Protein AF-A0A5K1G6D7-F1 (afdb_monomer)

Secondary structure (DSSP, 8-state):
-HHHHHHHHHHHHHHHHHHHHHHHHHH-GGGHHHHHHHH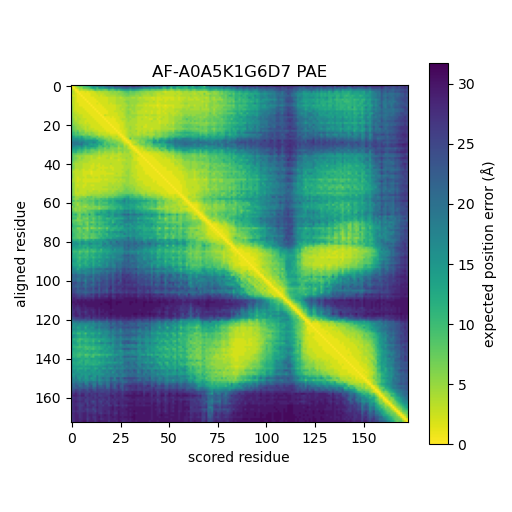HHHHHHHHHHHHHHHHHHHH-HHHHHS-TTS-HHHHHHHHHHS--THHHHHHHHHHHHHHHHHHHHHHHH--------TT---HHHHHHHHHHHHHHHHHHHHHHHHHHHHHHHHHTS-GGGTTTGGG-SS---

Mean predicted aligned error: 14.76 Å

Solvent-accessible surface area (backbone atoms only — not comparable to full-atom values): 10304 Å² total; per-residue (Å²): 111,72,64,60,48,52,49,50,58,50,49,55,52,54,48,54,53,53,50,51,53,49,55,53,31,70,74,30,82,86,37,50,82,52,42,62,62,51,50,53,50,52,52,51,53,51,52,52,49,54,51,54,49,51,57,51,37,74,78,41,56,69,56,68,78,58,55,92,75,59,51,75,65,56,55,49,48,49,60,72,77,42,81,63,76,59,54,55,55,54,54,51,52,52,50,50,52,50,53,49,55,54,44,59,52,45,60,73,71,47,96,70,85,88,76,85,75,92,71,66,76,49,74,68,53,50,53,52,50,53,53,47,44,55,50,46,48,53,50,54,50,52,52,52,52,54,49,50,54,51,50,55,62,47,72,76,42,75,80,79,58,72,76,58,66,79,71,73,85,80,86,84,133

Organism: NCBI:txid210225

Foldseek 3Di:
DVVVLVVVVVLVVVLVVLVVVLVVLVVDPVSVVVNVVSVVVNVVSVVVVVVSLVVVCVVPVVCSLVDPNDDPVVNVCCLVVHDQPLVVLVVVVVVLVVLVVVVVVVVVVDPDDDDDPPRDDDPVNVVVSVVVSVVSVVVSVVSVVVVVVVVVVCVVDDPPCPVVVVPPPDDDD

pLDDT: mean 75.35, std 14.48, range [36.38, 93.19]

Radius of gyration: 25.0 Å; Cα contacts (8 Å, |Δi|>4): 42; chains: 1; bounding box: 73×48×64 Å

Structure (mmCIF, N/CA/C/O backbone):
data_AF-A0A5K1G6D7-F1
#
_entry.id   AF-A0A5K1G6D7-F1
#
loop_
_atom_site.group_PDB
_atom_site.id
_atom_site.type_symbol
_atom_site.label_atom_id
_atom_site.label_alt_id
_atom_site.label_comp_id
_atom_site.label_asym_id
_atom_site.label_entity_id
_atom_site.label_seq_id
_atom_site.pdbx_PDB_ins_code
_atom_site.Cartn_x
_atom_site.Cartn_y
_atom_site.Cartn_z
_atom_site.occupancy
_atom_site.B_iso_or_equiv
_atom_site.auth_seq_id
_atom_site.auth_comp_id
_atom_site.auth_asym_id
_atom_site.auth_atom_id
_atom_site.pdbx_PDB_model_num
ATOM 1 N N . MET A 1 1 ? -11.851 -10.283 -7.456 1.00 54.84 1 MET A N 1
ATOM 2 C CA . MET A 1 1 ? -11.576 -9.081 -6.629 1.00 54.84 1 MET A CA 1
ATOM 3 C C . MET A 1 1 ? -12.770 -8.540 -5.839 1.00 54.84 1 MET A C 1
ATOM 5 O O . MET A 1 1 ? -12.524 -7.907 -4.820 1.00 54.84 1 MET A O 1
ATOM 9 N N . SER A 1 2 ? -14.035 -8.811 -6.206 1.00 61.34 2 SER A N 1
ATOM 10 C CA . SER A 1 2 ? -15.182 -8.518 -5.317 1.00 61.34 2 SER A CA 1
ATOM 11 C C . SER A 1 2 ? -15.050 -9.206 -3.950 1.00 61.34 2 SER A C 1
ATOM 13 O O . SER A 1 2 ? -15.414 -8.616 -2.942 1.00 61.34 2 SER A O 1
ATOM 15 N N . GLY A 1 3 ? -14.446 -10.403 -3.921 1.00 77.69 3 GLY A N 1
ATOM 16 C CA . GLY A 1 3 ? -14.196 -11.175 -2.700 1.00 77.69 3 GLY A CA 1
ATOM 17 C C . GLY A 1 3 ? -13.321 -10.458 -1.667 1.00 77.69 3 GLY A C 1
ATOM 18 O O . GLY A 1 3 ? -13.752 -10.308 -0.531 1.00 77.69 3 GLY A O 1
ATOM 19 N N . PHE A 1 4 ? -12.136 -9.955 -2.046 1.00 82.75 4 PHE A N 1
ATOM 20 C CA . PHE A 1 4 ? -11.255 -9.267 -1.086 1.00 82.75 4 PHE A CA 1
ATOM 21 C C . PHE A 1 4 ? -11.815 -7.907 -0.652 1.00 82.75 4 PHE A C 1
ATOM 23 O O . PHE A 1 4 ? -11.728 -7.560 0.518 1.00 82.75 4 PHE A O 1
ATOM 30 N N . LYS A 1 5 ? -12.453 -7.163 -1.565 1.00 82.31 5 LYS A N 1
ATOM 31 C CA . LYS A 1 5 ? -13.151 -5.915 -1.220 1.00 82.31 5 LYS A CA 1
ATOM 32 C C . LYS A 1 5 ? -14.272 -6.155 -0.200 1.00 82.31 5 LYS A C 1
ATOM 34 O O . LYS A 1 5 ? -14.365 -5.426 0.781 1.00 82.31 5 LYS A O 1
ATOM 39 N N . ALA A 1 6 ? -15.095 -7.184 -0.407 1.00 85.06 6 ALA A N 1
ATOM 40 C CA . ALA A 1 6 ? -16.148 -7.557 0.536 1.00 85.06 6 ALA A CA 1
ATOM 41 C C . ALA A 1 6 ? -15.569 -8.006 1.888 1.00 85.06 6 ALA A C 1
ATOM 43 O O . ALA A 1 6 ? -16.034 -7.547 2.928 1.00 85.06 6 ALA A O 1
ATOM 44 N N . PHE A 1 7 ? -14.512 -8.824 1.866 1.00 87.94 7 PHE A N 1
ATOM 45 C CA . PHE A 1 7 ? -13.782 -9.230 3.067 1.00 87.94 7 PHE A CA 1
ATOM 46 C C . PHE A 1 7 ? -13.232 -8.025 3.839 1.00 87.94 7 PHE A C 1
ATOM 48 O O . PHE A 1 7 ? -13.447 -7.929 5.040 1.00 87.94 7 PHE A O 1
ATOM 55 N N . PHE A 1 8 ? -12.569 -7.084 3.162 1.00 86.00 8 PHE A N 1
ATOM 56 C CA . PHE A 1 8 ? -12.003 -5.891 3.792 1.00 86.00 8 PHE A CA 1
ATOM 57 C C . PHE A 1 8 ? -13.083 -5.018 4.441 1.00 86.00 8 PHE A C 1
ATOM 59 O O . PHE A 1 8 ? -12.921 -4.583 5.578 1.00 86.00 8 PHE A O 1
ATOM 66 N N . ASN A 1 9 ? -14.206 -4.813 3.749 1.00 86.56 9 ASN A N 1
ATOM 67 C CA . ASN A 1 9 ? -15.328 -4.037 4.274 1.00 86.56 9 ASN A CA 1
ATOM 68 C C . ASN A 1 9 ? -15.963 -4.685 5.511 1.00 86.56 9 ASN A C 1
ATOM 70 O O . ASN A 1 9 ? -16.350 -3.985 6.441 1.00 86.56 9 ASN A O 1
ATOM 74 N N . GLN A 1 10 ? -16.063 -6.012 5.548 1.00 89.75 10 GLN A N 1
ATOM 75 C CA . GLN A 1 10 ? -16.519 -6.712 6.746 1.00 89.75 10 GLN A CA 1
ATOM 76 C C . GLN A 1 10 ? -15.473 -6.616 7.867 1.00 89.75 10 GLN A C 1
ATOM 78 O O . GLN A 1 10 ? -15.797 -6.285 9.006 1.00 89.75 10 GLN A O 1
ATOM 83 N N . TRP A 1 11 ? -14.203 -6.839 7.533 1.00 92.00 11 TRP A N 1
ATOM 84 C CA . TRP A 1 11 ? -13.100 -6.822 8.485 1.00 92.00 11 TRP A CA 1
ATOM 85 C C . TRP A 1 11 ? -12.955 -5.466 9.191 1.00 92.00 11 TRP A C 1
ATOM 87 O O . TRP A 1 11 ? -12.745 -5.434 10.405 1.00 92.00 11 TRP A O 1
ATOM 97 N N . ILE A 1 12 ? -13.112 -4.350 8.464 1.00 87.75 12 ILE A N 1
ATOM 98 C CA . ILE A 1 12 ? -13.005 -2.999 9.035 1.00 87.75 12 ILE A CA 1
ATOM 99 C C . ILE A 1 12 ? -14.174 -2.677 9.980 1.00 87.75 12 ILE A C 1
ATOM 101 O O . ILE A 1 12 ? -13.972 -2.022 11.003 1.00 87.75 12 ILE A O 1
ATOM 105 N N . GLN A 1 13 ? -15.379 -3.181 9.691 1.00 90.06 13 GLN A N 1
ATOM 106 C CA . GLN A 1 13 ? -16.534 -3.048 10.585 1.00 90.06 13 GLN A CA 1
ATOM 107 C C . GLN A 1 13 ? -16.319 -3.830 11.884 1.00 90.06 13 GLN A C 1
ATOM 109 O O . GLN A 1 13 ? -16.484 -3.278 12.972 1.00 90.06 13 GLN A O 1
ATOM 114 N N . GLU A 1 14 ? -15.887 -5.089 11.776 1.00 90.25 14 GLU A N 1
ATOM 115 C CA . GLU A 1 14 ? -15.567 -5.933 12.932 1.00 90.25 14 GLU A CA 1
ATOM 116 C C . GLU A 1 14 ? -14.447 -5.319 13.781 1.00 90.25 14 GLU A C 1
ATOM 118 O O . GLU A 1 14 ? -14.528 -5.312 15.009 1.00 90.25 14 GLU A O 1
ATOM 123 N N . GLN A 1 15 ? -13.445 -4.715 13.140 1.00 90.81 15 GLN A N 1
ATOM 124 C CA . GLN A 1 15 ? -12.366 -4.016 13.829 1.00 90.81 15 GLN A CA 1
ATOM 125 C C . GLN A 1 15 ? -12.865 -2.794 14.616 1.00 90.81 15 GLN A C 1
ATOM 127 O O . GLN A 1 15 ? -12.416 -2.553 15.739 1.00 90.81 15 GLN A O 1
ATOM 132 N N . GLY A 1 16 ? -13.813 -2.032 14.061 1.00 88.31 16 GLY A N 1
ATOM 133 C CA . GLY A 1 16 ? -14.443 -0.907 14.754 1.00 88.31 16 GLY A CA 1
ATOM 134 C C . GLY A 1 16 ? -15.179 -1.338 16.025 1.00 88.31 16 GLY A C 1
ATOM 135 O O . GLY A 1 16 ? -15.022 -0.705 17.071 1.00 88.31 16 GLY A O 1
ATOM 136 N N . LEU A 1 17 ? -15.913 -2.453 15.958 1.00 90.19 17 LEU A N 1
ATOM 137 C CA . LEU A 1 17 ? -16.601 -3.037 17.114 1.00 90.19 17 LEU A CA 1
ATOM 138 C C . LEU A 1 17 ? -15.605 -3.517 18.177 1.00 90.19 17 LEU A C 1
ATOM 140 O O . LEU A 1 17 ? -15.727 -3.158 19.348 1.00 90.19 17 LEU A O 1
ATOM 144 N N . GLN A 1 18 ? -14.565 -4.253 17.775 1.00 88.31 18 GLN A N 1
ATOM 145 C CA . GLN A 1 18 ? -13.536 -4.727 18.703 1.00 88.31 18 GLN A CA 1
ATOM 146 C C . GLN A 1 18 ? -12.800 -3.572 19.398 1.00 88.31 18 GLN A C 1
ATOM 148 O O . GLN A 1 18 ? -12.483 -3.680 20.582 1.00 88.31 18 GLN A O 1
ATOM 153 N N . LEU A 1 19 ? -12.562 -2.456 18.700 1.00 88.44 19 LEU A N 1
ATOM 154 C CA . LEU A 1 19 ? -11.948 -1.262 19.283 1.00 88.44 19 LEU A CA 1
ATOM 155 C C . LEU A 1 19 ? -12.857 -0.587 20.320 1.00 88.44 19 LEU A C 1
ATOM 157 O O . LEU A 1 19 ? -12.363 -0.113 21.343 1.00 88.44 19 LEU A O 1
ATOM 161 N N . GLN A 1 20 ? -14.168 -0.528 20.068 1.00 88.94 20 GLN A N 1
ATOM 162 C CA . GLN A 1 20 ? -15.130 -0.007 21.044 1.00 88.94 20 GLN A CA 1
ATOM 163 C C . GLN A 1 20 ? -15.168 -0.879 22.303 1.00 88.94 20 GLN A C 1
ATOM 165 O O . GLN A 1 20 ? -15.104 -0.344 23.409 1.00 88.94 20 GLN A O 1
ATOM 170 N N . GLU A 1 21 ? -15.191 -2.204 22.141 1.00 86.88 21 GLU A N 1
ATOM 171 C CA . GLU A 1 21 ? -15.146 -3.153 23.260 1.00 86.88 21 GLU A CA 1
A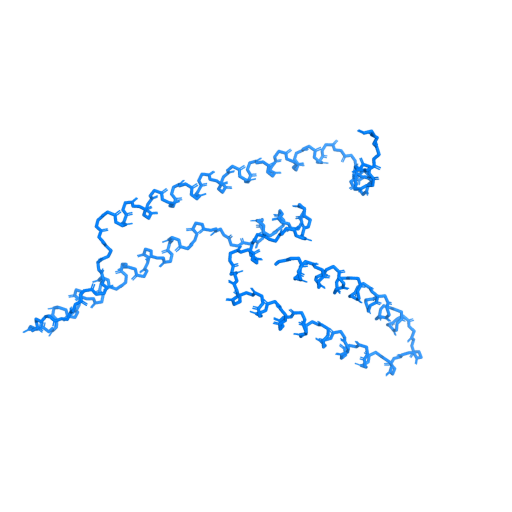TOM 172 C C . GLU A 1 21 ? -13.841 -3.035 24.063 1.00 86.88 21 GLU A C 1
ATOM 174 O O . GLU A 1 21 ? -13.874 -3.041 25.293 1.00 86.88 21 GLU A O 1
ATOM 179 N N . LEU A 1 22 ? -12.698 -2.853 23.391 1.00 86.94 22 LEU A N 1
ATOM 180 C CA . LEU A 1 22 ? -11.406 -2.670 24.058 1.00 86.94 22 LEU A CA 1
ATOM 181 C C . LEU A 1 22 ? -11.375 -1.387 24.904 1.00 86.94 22 LEU A C 1
ATOM 183 O O . LEU A 1 22 ? -10.949 -1.420 26.054 1.00 86.94 22 LEU A O 1
ATOM 187 N N . LYS A 1 23 ? -11.867 -0.268 24.354 1.00 87.31 23 LYS A N 1
ATOM 188 C CA . LYS A 1 23 ? -11.940 1.024 25.062 1.00 87.31 23 LYS A CA 1
ATOM 189 C C . LYS A 1 23 ? -12.882 0.975 26.265 1.00 87.31 23 LYS A C 1
ATOM 191 O O . LYS A 1 23 ? -12.595 1.583 27.296 1.00 87.31 23 LYS A O 1
ATOM 196 N N . ALA A 1 24 ? -14.002 0.263 26.135 1.00 86.50 24 ALA A N 1
ATOM 197 C CA . ALA A 1 24 ? -14.943 0.065 27.231 1.00 86.50 24 ALA A CA 1
ATOM 198 C C . ALA A 1 24 ? -14.310 -0.757 28.367 1.00 86.50 24 ALA A C 1
ATOM 200 O O . ALA A 1 24 ? -14.388 -0.349 29.521 1.00 86.50 24 ALA A O 1
ATOM 201 N N . ALA A 1 25 ? -13.620 -1.853 28.035 1.00 84.38 25 ALA A N 1
ATOM 202 C CA . ALA A 1 25 ? -12.940 -2.704 29.014 1.00 84.38 25 ALA A CA 1
ATOM 203 C C . ALA A 1 25 ? -11.720 -2.034 29.672 1.00 84.38 25 ALA A C 1
ATOM 205 O O . ALA A 1 25 ? -11.393 -2.346 30.811 1.00 84.38 25 ALA A O 1
ATOM 206 N N . GLU A 1 26 ? -11.042 -1.113 28.981 1.00 84.56 26 GLU A N 1
ATOM 207 C CA . GLU A 1 26 ? -9.965 -0.299 29.565 1.00 84.56 26 GLU A CA 1
ATOM 208 C C . GLU A 1 26 ? -10.499 0.719 30.586 1.00 84.56 26 GLU A C 1
ATOM 210 O O . GLU A 1 26 ? -9.843 1.004 31.586 1.00 84.56 26 GLU A O 1
ATOM 215 N N . SER A 1 27 ? -11.699 1.252 30.344 1.00 83.88 27 SER A N 1
ATOM 216 C CA . SER A 1 27 ? -12.321 2.271 31.198 1.00 83.88 27 S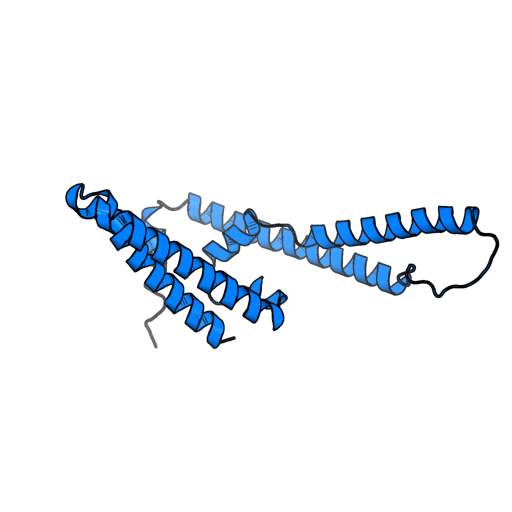ER A CA 1
ATOM 217 C C . SER A 1 27 ? -12.984 1.693 32.456 1.00 83.88 27 SER A C 1
ATOM 219 O O . SER A 1 27 ? -13.324 2.457 33.359 1.00 83.88 27 SER A O 1
ATOM 221 N N . ASP A 1 28 ? -13.173 0.371 32.522 1.00 84.44 28 ASP A N 1
ATOM 222 C CA . ASP A 1 28 ? -13.816 -0.331 33.635 1.00 84.44 28 ASP A CA 1
ATOM 223 C C . ASP A 1 28 ? -12.807 -1.212 34.409 1.00 84.44 28 ASP A C 1
ATOM 225 O O . ASP A 1 28 ? -12.392 -2.268 33.918 1.00 84.44 28 ASP A O 1
ATOM 229 N N . PRO A 1 29 ? -12.429 -0.828 35.645 1.00 72.81 29 PRO A N 1
ATOM 230 C CA . PRO A 1 29 ? -11.521 -1.599 36.495 1.00 72.81 29 PRO A CA 1
ATOM 231 C C . PRO A 1 29 ? -12.012 -3.020 36.812 1.00 72.81 29 PRO A C 1
ATOM 233 O O . PRO A 1 29 ? -11.192 -3.908 37.052 1.00 72.81 29 PRO A O 1
ATOM 236 N N . GLU A 1 30 ? -13.326 -3.270 36.812 1.00 74.81 30 GLU A N 1
ATOM 237 C CA . GLU A 1 30 ? -13.874 -4.609 37.062 1.00 74.81 30 GLU A CA 1
ATOM 238 C C . GLU A 1 30 ? -13.768 -5.512 35.824 1.00 74.81 30 GLU A C 1
ATOM 240 O O . GLU A 1 30 ? -13.636 -6.732 35.955 1.00 74.81 30 GLU A O 1
ATOM 245 N N . ALA A 1 31 ? -13.716 -4.934 34.620 1.00 71.88 31 ALA A N 1
ATOM 246 C CA . ALA A 1 31 ? -13.590 -5.645 33.347 1.00 71.88 31 ALA A CA 1
ATOM 247 C C . ALA A 1 31 ? -12.141 -6.025 32.985 1.00 71.88 31 ALA A C 1
ATOM 249 O O . ALA A 1 31 ? -11.894 -6.621 31.935 1.00 71.88 31 ALA A O 1
ATOM 250 N N . GLN A 1 32 ? -11.167 -5.759 33.858 1.00 71.31 32 GLN A N 1
ATOM 251 C CA . GLN A 1 32 ? -9.744 -5.973 33.572 1.00 71.31 32 GLN A CA 1
ATOM 252 C C . GLN A 1 32 ? -9.390 -7.444 33.271 1.00 71.31 32 GLN A C 1
ATOM 254 O O . GLN A 1 32 ? -8.484 -7.731 32.487 1.00 71.31 32 GLN A O 1
ATOM 259 N N . HIS A 1 33 ? -10.166 -8.388 33.813 1.00 77.81 33 HIS A N 1
ATOM 260 C CA . HIS A 1 33 ? -10.077 -9.819 33.502 1.00 77.81 33 HIS A CA 1
ATOM 261 C C . HIS A 1 33 ? -10.491 -10.166 32.054 1.00 77.81 33 HIS A C 1
ATOM 263 O O . HIS A 1 33 ? -10.083 -11.200 31.527 1.00 77.81 33 HIS A O 1
ATOM 269 N N . GLN A 1 34 ? -11.266 -9.301 31.394 1.00 79.38 34 GLN A N 1
ATOM 270 C CA . GLN A 1 34 ? -11.718 -9.444 30.004 1.00 79.38 34 GLN A CA 1
ATOM 271 C C . GLN A 1 34 ? -10.748 -8.797 29.006 1.00 79.38 34 GLN A C 1
ATOM 273 O O . GLN A 1 34 ? -10.798 -9.088 27.813 1.00 79.38 34 GLN A O 1
ATOM 278 N N . LEU A 1 35 ? -9.810 -7.972 29.480 1.00 83.19 35 LEU A N 1
ATOM 279 C CA . LEU A 1 35 ? -8.866 -7.263 28.619 1.00 83.19 35 LEU A CA 1
ATOM 280 C C . LEU A 1 35 ? -7.929 -8.229 27.871 1.00 83.19 35 LEU A C 1
ATOM 282 O O . LEU A 1 35 ? -7.742 -8.105 26.664 1.00 83.19 35 LEU A O 1
ATOM 286 N N . ALA A 1 36 ? -7.389 -9.238 28.560 1.00 86.31 36 ALA A N 1
ATOM 287 C CA . ALA A 1 36 ? -6.511 -10.242 27.952 1.00 86.31 36 ALA A CA 1
ATOM 288 C C . ALA A 1 36 ? -7.179 -11.041 26.805 1.00 86.31 36 ALA A C 1
ATOM 290 O O . ALA A 1 36 ? -6.597 -11.105 25.718 1.00 86.31 36 ALA A O 1
ATOM 291 N N . PRO A 1 37 ? -8.386 -11.622 26.970 1.00 88.00 37 PRO A N 1
ATOM 292 C CA . PRO A 1 37 ? -9.063 -12.307 25.868 1.00 88.00 37 PRO A CA 1
ATOM 293 C C . PRO A 1 37 ? -9.487 -11.359 24.736 1.00 88.00 37 PRO A C 1
ATOM 295 O O . PRO A 1 37 ? -9.428 -11.759 23.572 1.00 88.00 37 PRO A O 1
ATOM 298 N N . LEU A 1 38 ? -9.848 -10.104 25.032 1.00 87.31 38 LEU A N 1
ATOM 299 C CA . LEU A 1 38 ? -10.142 -9.102 24.000 1.00 87.31 38 LEU A CA 1
ATOM 300 C C . LEU A 1 38 ? -8.906 -8.775 23.152 1.00 87.31 38 LEU A C 1
ATOM 302 O O . LEU A 1 38 ? -8.999 -8.760 21.925 1.00 87.31 38 LEU A O 1
ATOM 306 N N . ILE A 1 39 ? -7.743 -8.587 23.784 1.00 87.94 39 ILE A N 1
ATOM 307 C CA . ILE A 1 39 ? -6.471 -8.363 23.084 1.00 87.94 39 ILE A CA 1
ATOM 308 C C . ILE A 1 39 ? -6.138 -9.555 22.183 1.00 87.94 39 ILE A C 1
ATOM 310 O O . ILE A 1 39 ? -5.816 -9.362 21.012 1.00 87.94 39 ILE A O 1
ATOM 314 N N . LEU A 1 40 ? -6.259 -10.788 22.688 1.00 90.44 40 LEU A N 1
ATOM 315 C CA . LEU A 1 40 ? -6.021 -11.994 21.885 1.00 90.44 40 LEU A CA 1
ATOM 316 C C . LEU A 1 40 ? -6.956 -12.073 20.675 1.00 90.44 40 LEU A C 1
ATOM 318 O O . LEU A 1 40 ? -6.516 -12.427 19.581 1.00 90.44 40 LEU A O 1
ATOM 322 N N . ARG A 1 41 ? -8.229 -11.702 20.845 1.00 90.50 41 ARG A N 1
ATOM 323 C CA . ARG A 1 41 ? -9.201 -11.666 19.748 1.00 90.50 41 ARG A CA 1
ATOM 324 C C . ARG A 1 41 ? -8.822 -10.629 18.688 1.00 90.50 41 ARG A C 1
ATOM 326 O O . ARG A 1 41 ? -8.883 -10.949 17.506 1.00 90.50 41 ARG A O 1
ATOM 333 N N . VAL A 1 42 ? -8.371 -9.438 19.093 1.00 89.50 42 VAL A N 1
ATOM 334 C CA . VAL A 1 42 ? -7.876 -8.400 18.167 1.00 89.50 42 VAL A CA 1
ATOM 335 C C . VAL A 1 42 ? -6.625 -8.873 17.429 1.00 89.50 42 VAL A C 1
ATOM 337 O O . VAL A 1 42 ? -6.537 -8.727 16.212 1.00 89.50 42 VAL A O 1
ATOM 340 N N . ILE A 1 43 ? -5.666 -9.483 18.133 1.00 90.75 43 ILE A N 1
ATOM 341 C CA . ILE A 1 43 ? -4.458 -10.045 17.511 1.00 90.75 43 ILE A CA 1
ATOM 342 C C . ILE A 1 43 ? -4.851 -11.076 16.451 1.00 90.75 43 ILE A C 1
ATOM 344 O O . ILE A 1 43 ? -4.408 -10.979 15.308 1.00 90.75 43 ILE A O 1
ATOM 348 N N . HIS A 1 44 ? -5.740 -12.009 16.792 1.00 92.62 44 HIS A N 1
ATOM 349 C CA . HIS A 1 44 ? -6.210 -13.024 15.856 1.00 92.62 44 HIS A CA 1
ATOM 350 C C . HIS A 1 44 ? -6.957 -12.420 14.654 1.00 92.62 44 HIS A C 1
ATOM 352 O O . HIS A 1 44 ? -6.807 -12.880 13.521 1.00 92.62 44 HIS A O 1
ATOM 358 N N . HIS A 1 45 ? -7.718 -11.346 14.876 1.00 91.69 45 HIS A N 1
ATOM 359 C CA . HIS A 1 45 ? -8.393 -10.600 13.813 1.00 91.69 45 HIS A CA 1
ATOM 360 C C . HIS A 1 45 ? -7.401 -10.009 12.803 1.00 91.69 45 HIS A C 1
ATOM 362 O O . HIS A 1 45 ? -7.600 -10.118 11.590 1.00 91.69 45 HIS A O 1
ATOM 368 N N . TYR A 1 46 ? -6.286 -9.453 13.284 1.00 91.12 46 TYR A N 1
ATOM 369 C CA . TYR A 1 46 ? -5.196 -8.977 12.428 1.00 91.12 46 TYR A CA 1
ATOM 370 C C . TYR A 1 46 ? -4.441 -10.114 11.734 1.00 91.12 46 TYR A C 1
ATOM 372 O O . TYR A 1 46 ? -4.114 -9.992 10.552 1.00 91.12 46 TYR A O 1
ATOM 380 N N . GLU A 1 47 ? -4.174 -11.227 12.419 1.00 92.19 47 GLU A N 1
ATOM 381 C CA . GLU A 1 47 ? -3.554 -12.404 11.798 1.00 92.19 47 GLU A CA 1
ATOM 382 C C . GLU A 1 47 ? -4.380 -12.910 10.611 1.00 92.19 47 GLU A C 1
ATOM 384 O O . GLU A 1 47 ? -3.830 -13.214 9.550 1.00 92.19 47 GLU A O 1
ATOM 389 N N . ASN A 1 48 ? -5.704 -12.963 10.768 1.00 91.75 48 ASN A N 1
ATOM 390 C CA . ASN A 1 48 ? -6.620 -13.380 9.711 1.00 91.75 48 ASN A CA 1
ATOM 391 C C . ASN A 1 48 ? -6.612 -12.402 8.531 1.00 91.75 48 ASN A C 1
ATOM 393 O O . ASN A 1 48 ? -6.586 -12.840 7.379 1.00 91.75 48 ASN A O 1
ATOM 397 N N . TYR A 1 49 ? -6.534 -11.095 8.796 1.00 89.81 49 TYR A N 1
ATOM 398 C CA . TYR A 1 49 ? -6.346 -10.095 7.746 1.00 89.81 49 TYR A CA 1
ATOM 399 C C . TYR A 1 49 ? -5.050 -10.299 6.966 1.00 89.81 49 TYR A C 1
ATOM 401 O O . TYR A 1 49 ? -5.076 -10.324 5.736 1.00 89.81 49 TYR A O 1
ATOM 409 N N . TYR A 1 50 ? -3.918 -10.487 7.649 1.00 88.69 50 TYR A N 1
ATOM 410 C CA . TYR A 1 50 ? -2.638 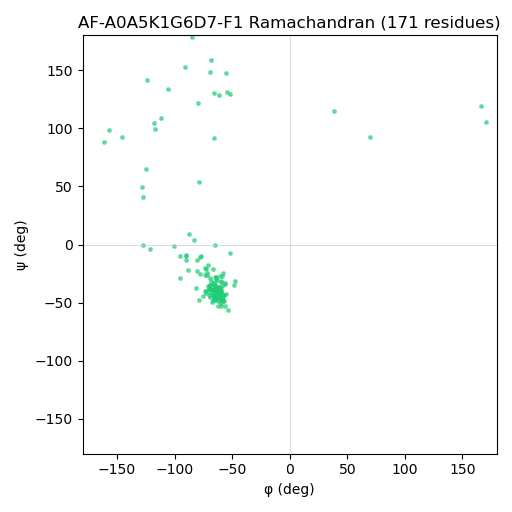-10.680 6.966 1.00 88.69 50 TYR A CA 1
ATOM 411 C C . TYR A 1 50 ? -2.588 -11.984 6.169 1.00 88.69 50 TYR A C 1
ATOM 413 O O . TYR A 1 50 ? -2.025 -11.989 5.075 1.00 88.69 50 TYR A O 1
ATOM 421 N N . LYS A 1 51 ? -3.221 -13.059 6.654 1.00 90.88 51 LYS A N 1
ATOM 422 C CA . LYS A 1 51 ? -3.377 -14.308 5.891 1.00 90.88 51 LYS A CA 1
ATOM 423 C C . LYS A 1 51 ? -4.196 -14.086 4.620 1.00 90.88 51 LYS A C 1
ATOM 425 O O . LYS A 1 51 ? -3.705 -14.361 3.528 1.00 90.88 51 LYS A O 1
ATOM 430 N N . ALA A 1 52 ? -5.388 -13.500 4.744 1.00 87.50 52 ALA A N 1
ATOM 431 C CA . ALA A 1 52 ? -6.246 -13.201 3.599 1.00 87.50 52 ALA A CA 1
ATOM 432 C C . ALA A 1 52 ? -5.561 -12.259 2.594 1.00 87.50 52 ALA A C 1
ATOM 434 O O . ALA A 1 52 ? -5.657 -12.447 1.381 1.00 87.50 52 ALA A O 1
ATOM 435 N N . LYS A 1 53 ? -4.818 -11.263 3.091 1.00 86.06 53 LYS A N 1
ATOM 436 C CA . LYS A 1 53 ? -4.028 -10.344 2.268 1.00 86.06 53 LYS A CA 1
ATOM 437 C C . LYS A 1 53 ? -2.899 -11.069 1.538 1.00 86.06 53 LYS A C 1
ATOM 439 O O . LYS A 1 53 ? -2.693 -10.810 0.355 1.00 86.06 53 LYS A O 1
ATOM 444 N N . ALA A 1 54 ? -2.174 -11.962 2.209 1.00 87.19 54 ALA A N 1
ATOM 445 C CA . ALA A 1 54 ? -1.104 -12.742 1.593 1.00 87.19 54 ALA A CA 1
ATOM 446 C C . ALA A 1 54 ? -1.641 -13.646 0.477 1.00 87.19 54 ALA A C 1
ATOM 448 O O . ALA A 1 54 ? -1.050 -13.692 -0.600 1.00 87.19 54 ALA A O 1
ATOM 449 N N . ASP A 1 55 ? -2.779 -14.303 0.694 1.00 87.12 55 ASP A N 1
ATOM 450 C CA . ASP A 1 55 ? -3.401 -15.155 -0.321 1.00 87.12 55 ASP A CA 1
ATOM 451 C C . ASP A 1 55 ? -3.897 -14.349 -1.526 1.00 87.12 55 ASP A C 1
ATOM 453 O O . ASP A 1 55 ? -3.591 -14.703 -2.661 1.00 87.12 55 ASP A O 1
ATOM 457 N N . ALA A 1 56 ? -4.536 -13.198 -1.303 1.00 83.81 56 ALA A N 1
ATOM 458 C CA . ALA A 1 56 ? -4.929 -12.300 -2.390 1.00 83.81 56 ALA A CA 1
ATOM 459 C C . ALA A 1 56 ? -3.722 -11.703 -3.145 1.00 83.81 56 ALA A C 1
ATOM 461 O O . ALA A 1 56 ? -3.786 -11.478 -4.352 1.00 83.81 56 ALA A O 1
ATOM 462 N N . THR A 1 57 ? -2.598 -11.477 -2.456 1.00 84.31 57 THR A N 1
ATOM 463 C CA . THR A 1 57 ? -1.356 -10.979 -3.074 1.00 84.31 57 THR A CA 1
ATOM 464 C C . THR A 1 57 ? -0.722 -12.020 -4.000 1.00 84.31 57 THR A C 1
ATOM 466 O O . THR A 1 57 ? -0.119 -11.644 -5.002 1.00 84.31 57 THR A O 1
ATOM 469 N N . LYS A 1 58 ? -0.878 -13.323 -3.714 1.00 82.75 58 LYS A N 1
ATOM 470 C CA . LYS A 1 58 ? -0.409 -14.398 -4.608 1.00 82.75 58 LYS A CA 1
ATOM 471 C C . LYS A 1 58 ? -1.137 -14.394 -5.954 1.00 82.75 58 LYS A C 1
ATOM 473 O O . LYS A 1 58 ? -0.558 -14.832 -6.942 1.00 82.75 58 LYS A O 1
ATOM 478 N N . GLU A 1 59 ? -2.383 -13.922 -5.995 1.00 80.12 59 GLU A N 1
ATOM 479 C CA . GLU A 1 59 ? -3.148 -13.811 -7.240 1.00 80.12 59 GLU A CA 1
ATOM 480 C C . GLU A 1 59 ? -2.737 -12.580 -8.055 1.00 80.12 59 GLU A C 1
ATOM 482 O O . GLU A 1 59 ? -2.529 -12.681 -9.263 1.00 80.12 59 GLU A O 1
ATOM 487 N N . ASP A 1 60 ? -2.636 -11.412 -7.411 1.00 76.50 60 ASP A N 1
ATOM 488 C CA . ASP A 1 60 ? -2.307 -10.157 -8.089 1.00 76.50 60 ASP A CA 1
ATOM 489 C C . ASP A 1 60 ? -1.702 -9.125 -7.129 1.00 76.50 60 ASP A C 1
ATOM 491 O O . ASP A 1 60 ? -2.397 -8.398 -6.409 1.00 76.50 60 ASP A O 1
ATOM 495 N N . VAL A 1 61 ? -0.373 -9.038 -7.155 1.00 78.00 61 VAL A N 1
ATOM 496 C CA . VAL A 1 61 ? 0.398 -8.105 -6.331 1.00 78.00 61 VAL A CA 1
ATOM 497 C C . VAL A 1 61 ? 0.058 -6.654 -6.676 1.00 78.00 61 VAL A C 1
ATOM 499 O O . VAL A 1 61 ? -0.148 -5.840 -5.780 1.00 78.00 61 VAL A O 1
ATOM 502 N N . LEU A 1 62 ? -0.040 -6.312 -7.965 1.00 72.25 62 LEU A N 1
ATOM 503 C CA . LEU A 1 62 ? -0.184 -4.922 -8.412 1.00 72.25 62 LEU A CA 1
ATOM 504 C C . LEU A 1 62 ? -1.526 -4.329 -7.990 1.00 72.25 62 LEU A C 1
ATOM 506 O O . LEU A 1 62 ? -1.593 -3.181 -7.550 1.00 72.25 62 LEU A O 1
ATOM 510 N N . ARG A 1 63 ? -2.595 -5.123 -8.057 1.00 71.38 63 ARG A N 1
ATOM 511 C CA . ARG A 1 63 ? -3.921 -4.678 -7.621 1.00 71.38 63 ARG A CA 1
ATOM 512 C C . ARG A 1 63 ? -4.058 -4.561 -6.099 1.00 71.38 63 ARG A C 1
ATOM 514 O O . ARG A 1 63 ? -4.903 -3.798 -5.642 1.00 71.38 63 ARG A O 1
ATOM 521 N N . MET A 1 64 ? -3.212 -5.230 -5.310 1.00 74.12 64 MET A N 1
ATOM 522 C CA . MET A 1 64 ? -3.133 -5.010 -3.855 1.00 74.12 64 MET A CA 1
ATOM 523 C C . MET A 1 64 ? -2.490 -3.654 -3.503 1.00 74.12 64 MET A C 1
ATOM 525 O O . MET A 1 64 ? -2.789 -3.085 -2.455 1.00 74.12 64 MET A O 1
ATOM 529 N N . TYR A 1 65 ? -1.641 -3.116 -4.388 1.00 68.56 65 TYR A N 1
ATOM 530 C CA . TYR A 1 65 ? -1.034 -1.783 -4.251 1.00 68.56 65 TYR A CA 1
ATOM 531 C C . TYR A 1 65 ? -1.863 -0.655 -4.888 1.00 68.56 65 TYR A C 1
ATOM 533 O O . TYR A 1 65 ? -1.573 0.515 -4.648 1.00 68.56 65 TYR A O 1
ATOM 541 N N . SER A 1 66 ? -2.915 -0.986 -5.645 1.00 68.69 66 SER A N 1
ATOM 542 C CA . SER A 1 66 ? -3.931 -0.038 -6.126 1.00 68.69 66 SER A CA 1
ATOM 543 C C . SER A 1 66 ? -5.343 -0.486 -5.706 1.00 68.69 66 SER A C 1
ATOM 545 O O . SER A 1 66 ? -6.166 -0.867 -6.546 1.00 68.69 66 SER A O 1
ATOM 547 N N . PRO A 1 67 ? -5.627 -0.512 -4.391 1.00 69.44 67 PRO A N 1
ATOM 548 C CA . PRO A 1 67 ? -6.906 -0.980 -3.883 1.00 69.44 67 PRO A CA 1
ATOM 549 C C . PRO A 1 67 ? -8.059 -0.059 -4.312 1.00 69.44 67 PRO A C 1
ATOM 551 O O . PRO A 1 67 ? -8.032 1.152 -4.126 1.00 69.44 67 PRO A O 1
ATOM 554 N N . SER A 1 68 ? -9.120 -0.659 -4.856 1.00 68.44 68 SER A N 1
ATOM 555 C CA . SER A 1 68 ? -10.374 0.030 -5.230 1.00 68.44 68 SER A CA 1
ATOM 556 C C . SER A 1 68 ? -11.388 0.118 -4.077 1.00 68.44 68 SER A C 1
ATOM 558 O O . SER A 1 68 ? -12.573 0.410 -4.279 1.00 68.44 68 SER A O 1
ATOM 560 N N . TRP A 1 69 ? -10.952 -0.245 -2.874 1.00 71.12 69 TRP A N 1
ATOM 561 C CA . TRP A 1 69 ? -11.763 -0.331 -1.658 1.00 71.12 69 TRP A CA 1
ATOM 562 C C . TRP A 1 69 ? -11.251 0.563 -0.529 1.00 71.12 69 TRP A C 1
ATOM 564 O O . TRP A 1 69 ? -11.891 0.628 0.511 1.00 71.12 69 TRP A O 1
ATOM 574 N N . THR A 1 70 ? -10.123 1.237 -0.732 1.00 69.75 70 THR A N 1
ATOM 575 C CA . THR A 1 70 ? -9.611 2.279 0.159 1.00 69.75 70 THR A CA 1
ATOM 576 C C . THR A 1 70 ? -10.141 3.636 -0.280 1.00 69.75 70 THR A C 1
ATOM 578 O O . THR A 1 70 ? -10.439 3.858 -1.460 1.00 69.75 70 THR A O 1
ATOM 581 N N . SER A 1 71 ? -10.262 4.558 0.669 1.00 71.56 71 SER A N 1
ATOM 582 C CA . SER A 1 71 ? -10.696 5.918 0.361 1.00 71.56 71 SER A CA 1
ATOM 583 C C . SER A 1 71 ? -9.634 6.672 -0.450 1.00 71.56 71 SER A C 1
ATOM 585 O O . SER A 1 71 ? -8.439 6.356 -0.429 1.00 71.56 71 SER A O 1
ATOM 587 N N . THR A 1 72 ? -10.053 7.726 -1.154 1.00 70.06 72 THR A N 1
ATOM 588 C CA . THR A 1 72 ? -9.125 8.637 -1.846 1.00 70.06 72 THR A CA 1
ATOM 589 C C . THR A 1 72 ? -8.101 9.230 -0.873 1.00 70.06 72 THR A C 1
ATOM 591 O O . THR A 1 72 ? -6.939 9.410 -1.237 1.00 70.06 72 THR A O 1
ATOM 594 N N . LEU A 1 73 ? -8.506 9.467 0.381 1.00 69.50 73 LEU A N 1
ATOM 595 C CA . LEU A 1 73 ? -7.627 9.954 1.438 1.00 69.50 73 LEU A CA 1
ATOM 596 C C . LEU A 1 73 ? -6.572 8.907 1.819 1.00 69.50 73 LEU A C 1
ATOM 598 O O . LEU A 1 73 ? -5.384 9.218 1.825 1.00 69.50 73 LEU A O 1
ATOM 602 N N . GLU A 1 74 ? -6.969 7.660 2.065 1.00 70.81 74 GLU A N 1
ATOM 603 C CA . GLU A 1 74 ? -6.044 6.562 2.382 1.00 70.81 74 GLU A CA 1
ATOM 604 C C . GLU A 1 74 ? -5.054 6.302 1.244 1.00 70.81 74 GLU A C 1
ATOM 606 O O . GLU A 1 74 ? -3.858 6.136 1.485 1.00 70.81 74 GLU A O 1
ATOM 611 N N . ASN A 1 75 ? -5.521 6.352 -0.005 1.00 70.38 75 ASN A N 1
ATOM 612 C CA . ASN A 1 75 ? -4.655 6.247 -1.178 1.00 70.38 75 ASN A CA 1
ATOM 613 C C . ASN A 1 75 ? -3.676 7.425 -1.276 1.00 70.38 75 ASN A C 1
ATOM 615 O O . ASN A 1 75 ? -2.518 7.235 -1.651 1.00 70.38 75 ASN A O 1
ATOM 619 N N . SER A 1 76 ? -4.098 8.633 -0.893 1.00 69.81 76 SER A N 1
ATOM 620 C CA . SER A 1 76 ? -3.204 9.792 -0.847 1.00 69.81 76 SER A CA 1
ATOM 621 C C . SER A 1 76 ? -2.171 9.701 0.280 1.00 69.81 76 SER A C 1
ATOM 623 O O . SER A 1 76 ? -1.002 10.005 0.055 1.00 69.81 76 SER A O 1
ATOM 625 N N . PHE A 1 77 ? -2.540 9.182 1.455 1.00 69.31 77 PHE A N 1
ATOM 626 C CA . PHE A 1 77 ? -1.588 8.895 2.529 1.00 69.31 77 PHE A CA 1
ATOM 627 C C . PHE A 1 77 ? -0.599 7.798 2.141 1.00 69.31 77 PHE A C 1
ATOM 629 O O . PHE A 1 77 ? 0.593 7.956 2.382 1.00 69.31 77 PHE A O 1
ATOM 636 N N . MET A 1 78 ? -1.060 6.730 1.487 1.00 68.81 78 MET A N 1
ATOM 637 C CA . MET A 1 78 ? -0.188 5.694 0.923 1.00 68.81 78 MET A CA 1
ATOM 638 C C . MET A 1 78 ? 0.801 6.276 -0.090 1.00 68.81 78 MET A C 1
ATOM 640 O O . MET A 1 78 ? 1.942 5.837 -0.146 1.00 68.81 78 MET A O 1
ATOM 644 N N . TRP A 1 79 ? 0.396 7.279 -0.868 1.00 76.38 79 TRP A N 1
ATOM 645 C CA . TRP A 1 79 ? 1.284 7.966 -1.804 1.00 76.38 79 TRP A CA 1
ATOM 646 C C . TRP A 1 79 ? 2.300 8.893 -1.118 1.00 76.38 79 TRP A C 1
ATOM 648 O O . TRP A 1 79 ? 3.458 8.949 -1.527 1.00 76.38 79 TRP A O 1
ATOM 658 N N . ILE A 1 80 ? 1.883 9.623 -0.078 1.00 72.12 80 ILE A N 1
ATOM 659 C CA . ILE A 1 80 ? 2.732 10.579 0.653 1.00 72.12 80 ILE A CA 1
ATOM 660 C C . ILE A 1 80 ? 3.728 9.859 1.572 1.00 72.12 80 ILE A C 1
ATOM 662 O O . ILE A 1 80 ? 4.896 10.237 1.624 1.00 72.12 80 ILE A O 1
ATOM 666 N N . ALA A 1 81 ? 3.264 8.846 2.306 1.00 72.75 81 ALA A N 1
ATOM 667 C CA . ALA A 1 81 ? 4.052 8.104 3.290 1.00 72.75 81 ALA A CA 1
ATOM 668 C C . ALA A 1 81 ? 4.673 6.812 2.731 1.00 72.75 81 ALA A C 1
ATOM 670 O O . ALA A 1 81 ? 5.481 6.174 3.406 1.00 72.75 81 ALA A O 1
ATOM 671 N N . GLY A 1 82 ? 4.283 6.396 1.525 1.00 73.12 82 GLY A N 1
ATOM 672 C CA . GLY A 1 82 ? 4.800 5.196 0.879 1.00 73.12 82 GLY A CA 1
ATOM 673 C C . GLY A 1 82 ? 6.100 5.419 0.113 1.00 73.12 82 GLY A C 1
ATOM 674 O O . GLY A 1 82 ? 6.648 6.516 0.015 1.00 73.12 82 GLY A O 1
ATOM 675 N N . TRP A 1 83 ? 6.602 4.327 -0.456 1.00 74.25 83 TRP A N 1
ATOM 676 C CA . TRP A 1 83 ? 7.744 4.351 -1.363 1.00 74.25 83 TRP A CA 1
ATOM 677 C C . TRP A 1 83 ? 7.405 5.018 -2.702 1.00 74.25 83 TRP A C 1
ATOM 679 O O . TRP A 1 83 ? 6.281 4.915 -3.194 1.00 74.25 83 TRP A O 1
ATOM 689 N N . ARG A 1 84 ? 8.395 5.668 -3.323 1.00 83.00 84 ARG A N 1
ATOM 690 C CA . ARG A 1 84 ? 8.267 6.176 -4.693 1.00 83.00 84 ARG A CA 1
ATOM 691 C C . ARG A 1 84 ? 8.476 5.014 -5.673 1.00 83.00 84 ARG A C 1
ATOM 693 O O . ARG A 1 84 ? 9.541 4.398 -5.627 1.00 83.00 84 ARG A O 1
ATOM 700 N N . PRO A 1 85 ? 7.514 4.687 -6.554 1.00 82.69 85 PRO A N 1
ATOM 701 C CA . PRO A 1 85 ? 7.703 3.673 -7.598 1.00 82.69 85 PRO A CA 1
ATOM 702 C C . PRO A 1 85 ? 9.013 3.809 -8.402 1.00 82.69 85 PRO A C 1
ATOM 704 O O . PRO A 1 85 ? 9.607 2.804 -8.797 1.00 82.69 85 PRO A O 1
ATOM 707 N N . SER A 1 86 ? 9.520 5.031 -8.587 1.00 86.94 86 SER A N 1
ATOM 708 C CA . SER A 1 86 ? 10.811 5.337 -9.216 1.00 86.94 86 SER A CA 1
ATOM 709 C C . SER A 1 86 ? 12.021 4.682 -8.520 1.00 86.94 86 SER A C 1
ATOM 711 O O . SER A 1 86 ? 13.033 4.406 -9.172 1.00 86.94 86 SER A O 1
ATOM 713 N N . THR A 1 87 ? 11.916 4.347 -7.229 1.00 85.12 87 THR A N 1
ATOM 714 C CA . THR A 1 87 ? 12.955 3.649 -6.452 1.00 85.12 87 THR A CA 1
ATOM 715 C C . THR A 1 87 ? 13.222 2.224 -6.956 1.00 85.12 87 THR A C 1
ATOM 717 O O . THR A 1 87 ? 14.357 1.755 -6.869 1.00 85.12 87 THR A O 1
ATOM 720 N N . ILE A 1 88 ? 12.236 1.545 -7.558 1.00 86.62 88 ILE A N 1
ATOM 721 C CA . ILE A 1 88 ? 12.437 0.210 -8.157 1.00 86.62 88 ILE A CA 1
ATOM 722 C C . ILE A 1 88 ? 13.483 0.276 -9.271 1.00 86.62 88 ILE A C 1
ATOM 724 O O . ILE A 1 88 ? 14.361 -0.578 -9.348 1.00 86.62 88 ILE A O 1
ATOM 728 N N . PHE A 1 89 ? 13.422 1.311 -10.113 1.00 87.00 89 PHE A N 1
ATOM 729 C CA . PHE A 1 89 ? 14.363 1.475 -11.219 1.00 87.00 89 PHE A CA 1
ATOM 730 C C . PHE A 1 89 ? 15.786 1.665 -10.704 1.00 87.00 89 PHE A C 1
ATOM 732 O O . PHE A 1 89 ? 16.703 1.056 -11.242 1.00 87.00 89 PHE A O 1
ATOM 739 N N . HIS A 1 90 ? 15.970 2.421 -9.616 1.00 85.25 90 HIS A N 1
ATOM 740 C CA . HIS A 1 90 ? 17.279 2.544 -8.969 1.00 85.25 90 HIS A CA 1
ATOM 741 C C . HIS A 1 90 ? 17.813 1.184 -8.515 1.00 85.25 90 HIS A C 1
ATOM 743 O O . HIS A 1 90 ? 18.955 0.855 -8.818 1.00 85.25 90 HIS A O 1
ATOM 749 N N . LEU A 1 91 ? 16.982 0.363 -7.865 1.00 84.25 91 LEU A N 1
ATOM 750 C CA . LEU A 1 91 ? 17.383 -0.980 -7.442 1.00 84.25 91 LEU A CA 1
ATOM 751 C C . LEU A 1 91 ? 17.779 -1.864 -8.635 1.00 84.25 91 LEU A C 1
ATOM 753 O O . LEU A 1 91 ? 18.779 -2.578 -8.561 1.00 84.25 91 LEU A O 1
ATOM 757 N N . VAL A 1 92 ? 17.024 -1.795 -9.735 1.00 84.19 92 VAL A N 1
ATOM 758 C CA . VAL A 1 92 ? 17.317 -2.530 -10.973 1.00 84.19 92 VAL A CA 1
ATOM 759 C C . VAL A 1 92 ? 18.658 -2.087 -11.563 1.00 84.19 92 VAL A C 1
ATOM 761 O O . VAL A 1 92 ? 19.502 -2.940 -11.829 1.00 84.19 92 VAL A O 1
ATOM 764 N N . TYR A 1 93 ? 18.911 -0.781 -11.693 1.00 83.62 93 TYR A N 1
ATOM 765 C CA . TYR A 1 93 ? 20.194 -0.275 -12.193 1.00 83.62 93 TYR A CA 1
ATOM 766 C C . TYR A 1 93 ? 21.366 -0.647 -11.284 1.00 83.62 93 TYR A C 1
ATOM 768 O O . TYR A 1 93 ? 22.403 -1.068 -11.787 1.00 83.62 93 TYR A O 1
ATOM 776 N N . THR A 1 94 ? 21.211 -0.556 -9.960 1.00 82.38 94 THR A N 1
ATOM 777 C CA . THR A 1 94 ? 22.263 -0.949 -9.011 1.00 82.38 94 THR A CA 1
ATOM 778 C C . THR A 1 94 ? 22.562 -2.442 -9.085 1.00 82.38 94 THR A C 1
ATOM 780 O O . THR A 1 94 ? 23.726 -2.828 -9.044 1.00 82.38 94 THR A O 1
ATOM 783 N N . LYS A 1 95 ? 21.540 -3.294 -9.228 1.00 79.88 95 LYS A N 1
ATOM 784 C CA . LYS A 1 95 ? 21.738 -4.737 -9.409 1.00 79.88 95 LYS A CA 1
ATOM 785 C C . LYS A 1 95 ? 22.444 -5.050 -10.722 1.00 79.88 95 LYS A C 1
ATOM 787 O O . LYS A 1 95 ? 23.386 -5.828 -10.710 1.00 79.88 95 LYS A O 1
ATOM 792 N N . ILE A 1 96 ? 22.034 -4.420 -11.820 1.00 75.69 96 ILE A N 1
ATOM 793 C CA . ILE A 1 96 ? 22.676 -4.596 -13.128 1.00 75.69 96 ILE A CA 1
ATOM 794 C C . ILE A 1 96 ? 24.140 -4.138 -13.081 1.00 75.69 96 ILE A C 1
ATOM 796 O O . ILE A 1 96 ? 25.011 -4.869 -13.535 1.00 75.69 96 ILE A O 1
ATOM 800 N N . ALA A 1 97 ? 24.421 -2.972 -12.495 1.00 73.00 97 ALA A N 1
ATOM 801 C CA . ALA A 1 97 ? 25.780 -2.452 -12.362 1.00 73.00 97 ALA A CA 1
ATOM 802 C C . ALA A 1 97 ? 26.657 -3.320 -11.442 1.00 73.00 97 ALA A C 1
ATOM 804 O O . ALA A 1 97 ? 27.820 -3.554 -11.748 1.00 73.00 97 ALA A O 1
ATOM 805 N N . GLY A 1 98 ? 26.100 -3.826 -10.336 1.00 70.94 98 GLY A N 1
ATOM 806 C CA . GLY A 1 98 ? 26.808 -4.731 -9.426 1.00 70.94 98 GLY A CA 1
ATOM 807 C C . GLY A 1 98 ? 27.145 -6.070 -10.080 1.00 70.94 98 GLY A C 1
ATOM 808 O O . GLY A 1 98 ? 28.280 -6.518 -9.996 1.00 70.94 98 GLY A O 1
ATOM 809 N N . ILE A 1 99 ? 26.190 -6.655 -10.806 1.00 65.50 99 ILE A N 1
ATOM 810 C CA . ILE A 1 99 ? 26.395 -7.896 -11.562 1.00 65.50 99 ILE A CA 1
ATOM 811 C C . ILE A 1 99 ? 27.447 -7.698 -12.666 1.00 65.50 99 ILE A C 1
ATOM 813 O O . ILE A 1 99 ? 28.281 -8.570 -12.870 1.00 65.50 99 ILE A O 1
ATOM 817 N N . GLN A 1 100 ? 27.449 -6.552 -13.357 1.00 64.69 100 GLN A N 1
ATOM 818 C CA . GLN A 1 100 ? 28.478 -6.233 -14.358 1.00 64.69 100 GLN A CA 1
ATOM 819 C C . GLN A 1 100 ? 29.877 -6.131 -13.735 1.00 64.69 100 GLN A C 1
ATOM 821 O O . GLN A 1 100 ? 30.825 -6.676 -14.287 1.00 64.69 100 GLN A O 1
ATOM 826 N N . ALA A 1 101 ? 30.003 -5.490 -12.570 1.00 63.88 101 ALA A N 1
ATOM 827 C CA . ALA A 1 101 ? 31.282 -5.350 -11.875 1.00 63.88 101 ALA A CA 1
ATOM 828 C C . ALA A 1 101 ? 31.823 -6.685 -11.328 1.00 63.88 101 ALA A C 1
ATOM 830 O O . ALA A 1 101 ? 33.026 -6.926 -11.376 1.00 63.88 101 ALA A O 1
ATOM 831 N N . GLU A 1 102 ? 30.946 -7.557 -10.820 1.00 62.53 102 GLU A N 1
ATOM 832 C CA . GLU A 1 102 ? 31.321 -8.904 -10.368 1.00 62.53 102 GLU A CA 1
ATOM 833 C C . GLU A 1 102 ? 31.781 -9.780 -11.538 1.00 62.53 102 GLU A C 1
ATOM 835 O O . GLU A 1 102 ? 32.735 -10.534 -11.393 1.00 62.53 102 GLU A O 1
ATOM 840 N N . GLN A 1 103 ? 31.170 -9.629 -12.714 1.00 61.25 103 GLN A N 1
ATOM 841 C CA . GLN A 1 103 ? 31.576 -10.361 -13.911 1.00 61.25 103 GLN A CA 1
ATOM 842 C C . GLN A 1 103 ? 32.879 -9.880 -14.528 1.00 61.25 103 GLN A C 1
ATOM 844 O O . GLN A 1 103 ? 33.668 -10.708 -14.950 1.00 61.25 103 GLN A O 1
ATOM 849 N N . GLU A 1 104 ? 33.132 -8.571 -14.582 1.00 61.34 104 GLU A N 1
ATOM 850 C CA . GLU A 1 104 ? 34.437 -8.070 -15.034 1.00 61.34 104 GLU A CA 1
ATOM 851 C C . GLU A 1 104 ? 35.571 -8.582 -14.136 1.00 61.34 104 GLU A C 1
ATOM 853 O O . GLU A 1 104 ? 36.683 -8.812 -14.607 1.00 61.34 104 GLU A O 1
ATOM 858 N N . LEU A 1 105 ? 35.281 -8.782 -12.846 1.00 63.22 105 LEU A N 1
ATOM 859 C CA . LEU A 1 105 ? 36.204 -9.391 -11.899 1.00 63.22 105 LEU A CA 1
ATOM 860 C C . LEU A 1 105 ? 36.355 -10.903 -12.130 1.00 63.22 105 LEU A C 1
ATOM 862 O O . LEU A 1 105 ? 37.477 -11.392 -12.076 1.00 63.22 105 LEU A O 1
ATOM 866 N N . ASP A 1 106 ? 35.271 -11.626 -12.409 1.00 62.88 106 ASP A N 1
ATOM 867 C CA . ASP A 1 106 ? 35.286 -13.075 -12.672 1.00 62.88 106 ASP A CA 1
ATOM 868 C C . ASP A 1 106 ? 35.953 -13.405 -14.021 1.00 62.88 106 ASP A C 1
ATOM 870 O O . ASP A 1 106 ? 36.844 -14.242 -14.073 1.00 62.88 106 ASP A O 1
ATOM 874 N N . ASP A 1 107 ? 35.650 -12.658 -15.090 1.00 62.44 107 ASP A N 1
ATOM 875 C CA . ASP A 1 107 ? 36.297 -12.758 -16.411 1.00 62.44 107 ASP A CA 1
ATOM 876 C C . ASP A 1 107 ? 37.798 -12.407 -16.350 1.00 62.44 107 ASP A C 1
ATOM 878 O O . ASP A 1 107 ? 38.605 -12.919 -17.128 1.00 62.44 107 ASP A O 1
ATOM 882 N N . PHE A 1 108 ? 38.194 -11.514 -15.435 1.00 62.88 108 PHE A N 1
ATOM 883 C CA . PHE A 1 108 ? 39.603 -11.209 -15.175 1.00 62.88 108 PHE A CA 1
ATOM 884 C C . PHE A 1 108 ? 40.315 -12.337 -14.410 1.00 62.88 108 PHE A C 1
ATOM 886 O O . PHE A 1 108 ? 41.537 -12.471 -14.518 1.00 62.88 108 PHE A O 1
ATOM 893 N N . LEU A 1 109 ? 39.574 -13.133 -13.633 1.00 66.69 109 LEU A N 1
ATOM 894 C CA . LEU A 1 109 ? 40.102 -14.219 -12.807 1.00 66.69 109 LEU A CA 1
ATOM 895 C C . LEU A 1 109 ? 40.040 -15.595 -13.500 1.00 66.69 109 LEU A C 1
ATOM 897 O O . LEU A 1 109 ? 40.928 -16.409 -13.244 1.00 66.69 109 LEU A O 1
ATOM 901 N N . ASP A 1 110 ? 39.087 -15.833 -14.408 1.00 60.41 110 ASP A N 1
ATOM 902 C CA . ASP A 1 110 ? 38.884 -17.101 -15.120 1.00 60.41 110 ASP A CA 1
ATOM 903 C C . ASP A 1 110 ? 39.056 -16.967 -16.648 1.00 60.41 110 ASP A C 1
ATOM 905 O O . ASP A 1 110 ? 38.185 -16.539 -17.403 1.00 60.41 110 ASP A O 1
ATOM 909 N N . GLU A 1 111 ? 40.193 -17.455 -17.149 1.00 56.75 111 GLU A N 1
ATOM 910 C CA . GLU A 1 111 ? 40.504 -17.576 -18.578 1.00 56.75 111 GLU A CA 1
ATOM 911 C C . GL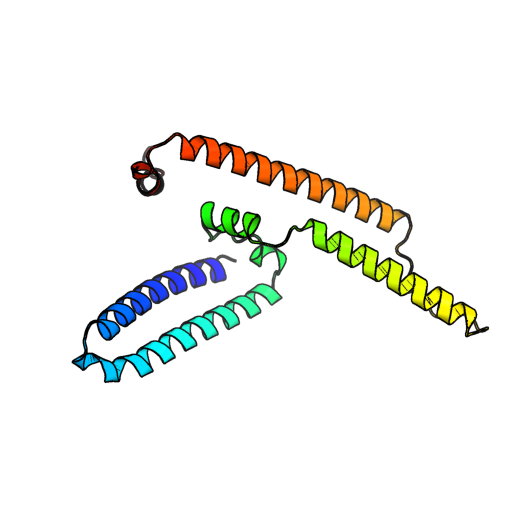U A 1 111 ? 39.803 -18.812 -19.198 1.00 56.75 111 GLU A C 1
ATOM 913 O O . GLU A 1 111 ? 40.454 -19.688 -19.772 1.00 56.75 111 GLU A O 1
ATOM 918 N N . LYS A 1 112 ? 38.473 -18.964 -19.053 1.00 50.66 112 LYS A N 1
ATOM 919 C CA . LYS A 1 112 ? 37.722 -20.004 -19.792 1.00 50.66 112 LYS A CA 1
ATOM 920 C C . LYS A 1 112 ? 36.203 -19.789 -19.893 1.00 50.66 112 LYS A C 1
ATOM 922 O O . LYS A 1 112 ? 35.414 -20.366 -19.164 1.00 50.66 112 LYS A O 1
ATOM 927 N N . GLY A 1 113 ? 35.827 -19.056 -20.938 1.00 53.75 113 GLY A N 1
ATOM 928 C CA . GLY A 1 113 ? 34.772 -19.373 -21.911 1.00 53.75 113 GLY A CA 1
ATOM 929 C C . GLY A 1 113 ? 33.455 -20.036 -21.469 1.00 53.75 113 GLY A C 1
ATOM 930 O O . GLY A 1 113 ? 33.399 -21.247 -21.281 1.00 53.75 113 GLY A O 1
ATOM 931 N N . ASN A 1 114 ? 32.386 -19.248 -21.640 1.00 54.00 114 ASN A N 1
ATOM 932 C CA . ASN A 1 114 ? 30.991 -19.624 -21.911 1.00 54.00 114 ASN A CA 1
ATOM 933 C C . ASN A 1 114 ? 30.195 -20.304 -20.788 1.00 54.00 114 ASN A C 1
ATOM 935 O O . ASN A 1 114 ? 30.014 -21.519 -20.797 1.00 54.00 114 ASN A O 1
ATOM 939 N N . GLU A 1 115 ? 29.494 -19.479 -20.010 1.00 48.19 115 GLU A N 1
ATOM 940 C CA . GLU A 1 115 ? 28.106 -19.766 -19.637 1.00 48.19 115 GLU A CA 1
ATOM 941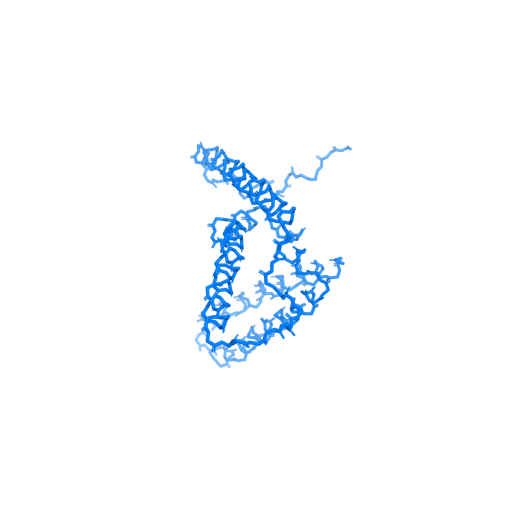 C C . GLU A 1 115 ? 27.204 -18.591 -20.038 1.00 48.19 115 GLU A C 1
ATOM 943 O O . GLU A 1 115 ? 27.602 -17.425 -20.031 1.00 48.19 115 GLU A O 1
ATOM 948 N N . GLU A 1 116 ? 26.002 -18.918 -20.509 1.00 52.28 116 GLU A N 1
ATOM 949 C CA . GLU A 1 116 ? 25.056 -17.983 -21.104 1.00 52.28 116 GLU A CA 1
ATOM 950 C C . GLU A 1 116 ? 24.744 -16.794 -20.185 1.00 52.28 116 GLU A C 1
ATOM 952 O O . GLU A 1 116 ? 24.423 -16.904 -19.003 1.00 52.28 116 GLU A O 1
ATOM 957 N N . LYS A 1 117 ? 24.841 -15.621 -20.803 1.00 50.59 117 LYS A N 1
ATOM 958 C CA . LYS A 1 117 ? 24.883 -14.294 -20.206 1.00 50.59 117 LYS A CA 1
ATOM 959 C C . LYS A 1 117 ? 23.562 -13.939 -19.515 1.00 50.59 117 LYS A C 1
ATOM 961 O O . LYS A 1 117 ? 22.682 -13.329 -20.115 1.00 50.59 117 LYS A O 1
ATOM 966 N N . LEU A 1 118 ? 23.453 -14.235 -18.222 1.00 48.84 118 LEU A N 1
ATOM 967 C CA . LEU A 1 118 ? 22.367 -13.759 -17.346 1.00 48.84 118 LEU A CA 1
ATOM 968 C C . LEU A 1 118 ? 22.362 -12.225 -17.149 1.00 48.84 118 LEU A C 1
ATOM 970 O O . LEU A 1 118 ? 21.523 -11.687 -16.429 1.00 48.84 118 LEU A O 1
ATOM 974 N N . THR A 1 119 ? 23.305 -11.510 -17.764 1.00 55.06 119 THR A N 1
ATOM 975 C CA . THR A 1 119 ? 23.810 -10.233 -17.245 1.00 55.06 119 THR A CA 1
ATOM 976 C C . THR A 1 119 ? 23.797 -9.066 -18.219 1.00 55.06 119 THR A C 1
ATOM 978 O O . THR A 1 119 ? 24.122 -7.943 -17.837 1.00 55.06 119 THR A O 1
ATOM 981 N N . SER A 1 120 ? 23.344 -9.257 -19.456 1.00 58.25 120 SER A N 1
ATOM 982 C CA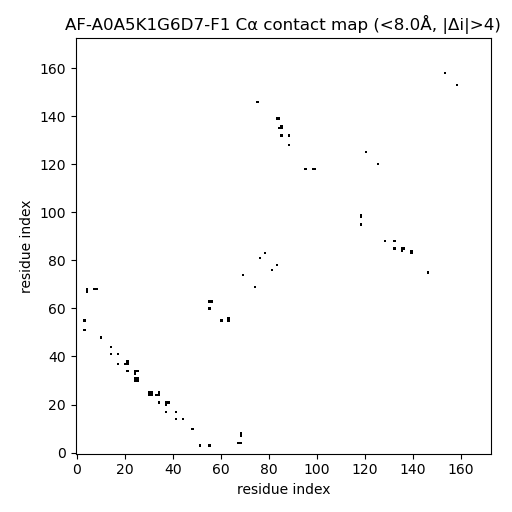 . SER A 1 120 ? 23.106 -8.130 -20.357 1.00 58.25 120 SER A CA 1
ATOM 983 C C . SER A 1 120 ? 21.636 -8.047 -20.718 1.00 58.25 120 SER A C 1
ATOM 985 O O . SER A 1 120 ? 21.182 -8.727 -21.639 1.00 58.25 120 SER A O 1
ATOM 987 N N . LEU A 1 121 ? 20.901 -7.160 -20.040 1.00 65.81 121 LEU A N 1
ATOM 988 C CA . LEU A 1 121 ? 19.727 -6.576 -20.678 1.00 65.81 121 LEU A CA 1
ATOM 989 C C . LEU A 1 121 ? 20.174 -6.028 -22.035 1.00 65.81 121 LEU A C 1
ATOM 991 O O . LEU A 1 121 ? 21.174 -5.313 -22.130 1.00 65.81 121 LEU A O 1
ATOM 995 N N . SER A 1 122 ? 19.448 -6.387 -23.089 1.00 75.12 122 SER A N 1
ATOM 996 C CA . SER A 1 122 ? 19.708 -5.854 -24.422 1.00 75.12 122 SER A CA 1
ATOM 997 C C . SER A 1 122 ? 19.669 -4.320 -24.379 1.00 75.12 122 SER A C 1
ATOM 999 O O . SER A 1 122 ? 18.857 -3.760 -23.632 1.00 75.12 122 SER A O 1
ATOM 1001 N N . PRO A 1 123 ? 20.458 -3.608 -25.206 1.00 76.38 123 PRO A N 1
ATOM 1002 C CA . PRO A 1 123 ? 20.347 -2.156 -25.340 1.00 76.38 123 PRO A CA 1
ATOM 1003 C C . PRO A 1 123 ? 18.898 -1.689 -25.549 1.00 76.38 123 PRO A C 1
ATOM 1005 O O . PRO A 1 123 ? 18.480 -0.678 -24.992 1.00 76.38 123 PRO A O 1
ATOM 1008 N N . ALA A 1 124 ? 18.087 -2.477 -26.264 1.00 80.69 124 ALA A N 1
ATOM 1009 C CA . ALA A 1 124 ? 16.665 -2.200 -26.445 1.00 80.69 124 ALA A CA 1
ATOM 1010 C C . ALA A 1 124 ? 15.855 -2.302 -25.137 1.00 80.69 124 ALA A C 1
ATOM 1012 O O . ALA A 1 124 ? 14.960 -1.493 -24.908 1.00 80.69 124 ALA A O 1
ATOM 1013 N N . GLN A 1 125 ? 16.171 -3.263 -24.263 1.00 82.69 125 GLN A N 1
ATOM 1014 C CA . GLN A 1 125 ? 15.521 -3.420 -22.956 1.00 82.69 125 GLN A CA 1
ATOM 1015 C C . GLN A 1 125 ? 15.931 -2.308 -21.983 1.00 82.69 125 GLN A C 1
ATOM 1017 O O . GLN A 1 125 ? 15.085 -1.825 -21.238 1.00 82.69 125 GLN A O 1
ATOM 1022 N N . LEU A 1 126 ? 17.187 -1.845 -22.031 1.00 81.25 126 LEU A N 1
ATOM 1023 C CA . LEU A 1 126 ? 17.640 -0.680 -21.258 1.00 81.25 126 LEU A CA 1
ATOM 1024 C C . LEU A 1 126 ? 16.937 0.607 -21.702 1.00 81.25 126 LEU A C 1
ATOM 1026 O O . LEU A 1 126 ? 16.489 1.379 -20.860 1.00 81.25 126 LEU A O 1
ATOM 1030 N N . MET A 1 127 ? 16.763 0.815 -23.010 1.00 85.12 127 MET A N 1
ATOM 1031 C CA . MET A 1 127 ? 16.000 1.963 -23.516 1.00 85.12 127 MET A CA 1
ATOM 1032 C C . MET A 1 127 ? 14.524 1.904 -23.106 1.00 85.12 127 MET A C 1
ATOM 1034 O O . MET A 1 127 ? 13.940 2.930 -22.763 1.00 85.12 127 MET A O 1
ATOM 1038 N N . GLN A 1 128 ? 13.915 0.714 -23.110 1.00 88.94 128 GLN A N 1
ATOM 1039 C CA . GLN A 1 128 ? 12.549 0.531 -22.609 1.00 88.94 128 GLN A CA 1
ATOM 1040 C C . GLN A 1 128 ? 12.451 0.800 -21.103 1.00 88.94 128 GLN A C 1
ATOM 1042 O O . GLN A 1 128 ? 11.483 1.417 -20.664 1.00 88.94 128 GLN A O 1
ATOM 1047 N N . LEU A 1 129 ? 13.449 0.374 -20.323 1.00 87.94 129 LEU A N 1
ATOM 1048 C CA . LEU A 1 129 ? 13.515 0.610 -18.882 1.00 87.94 129 LEU A CA 1
ATOM 1049 C C . LEU A 1 129 ? 13.650 2.104 -18.555 1.00 87.94 129 LEU A C 1
ATOM 1051 O O . LEU A 1 129 ? 12.931 2.600 -17.692 1.00 87.94 129 LEU A O 1
ATOM 1055 N N . ASP A 1 130 ? 14.521 2.821 -19.265 1.00 87.56 130 ASP A N 1
ATOM 1056 C CA . ASP A 1 130 ? 14.711 4.267 -19.112 1.00 87.56 130 ASP A CA 1
ATOM 1057 C C . ASP A 1 130 ? 13.448 5.048 -19.507 1.00 87.56 130 ASP A C 1
ATOM 1059 O O . ASP A 1 130 ? 12.974 5.911 -18.766 1.00 87.56 130 ASP A O 1
ATOM 1063 N N . GLU A 1 131 ? 12.810 4.693 -20.626 1.00 92.81 131 GLU A N 1
ATOM 1064 C CA . GLU A 1 131 ? 11.535 5.307 -21.009 1.00 92.81 131 GLU A CA 1
ATOM 1065 C C . GLU A 1 131 ? 10.440 5.038 -19.967 1.00 92.81 131 GLU A C 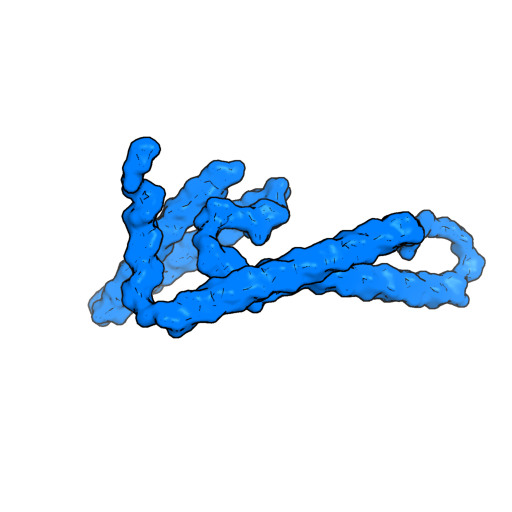1
ATOM 1067 O O . GLU A 1 131 ? 9.676 5.946 -19.622 1.00 92.81 131 GLU A O 1
ATOM 1072 N N . LEU A 1 132 ? 10.381 3.819 -19.422 1.00 91.75 132 LEU A N 1
ATOM 1073 C CA . LEU A 1 132 ? 9.434 3.479 -1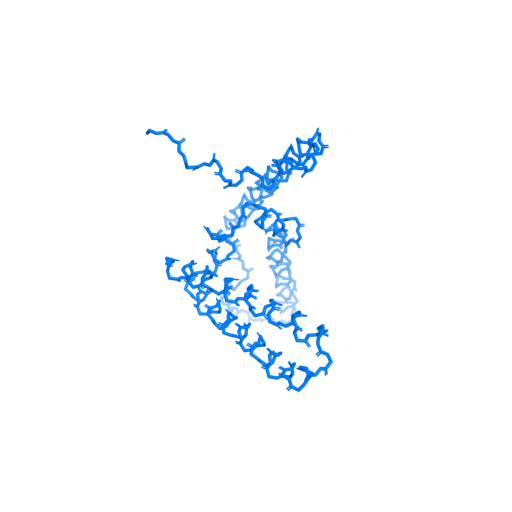8.368 1.00 91.75 132 LEU A CA 1
ATOM 1074 C C . LEU A 1 132 ? 9.710 4.287 -17.093 1.00 91.75 132 LEU A C 1
ATOM 1076 O O . LEU A 1 132 ? 8.778 4.879 -16.554 1.00 91.75 132 LEU A O 1
ATOM 1080 N N . GLN A 1 133 ? 10.971 4.413 -16.670 1.00 92.44 133 GLN A N 1
ATOM 1081 C CA . GLN A 1 133 ? 11.362 5.237 -15.526 1.00 92.44 133 GLN A CA 1
ATOM 1082 C C . GLN A 1 133 ? 10.941 6.701 -15.713 1.00 92.44 133 GLN A C 1
ATOM 1084 O O . GLN A 1 133 ? 10.350 7.297 -14.812 1.00 92.44 133 GLN A O 1
ATOM 1089 N N . ARG A 1 134 ? 11.198 7.292 -16.888 1.00 91.88 134 ARG A N 1
ATOM 1090 C CA . ARG A 1 134 ? 10.804 8.682 -17.181 1.00 91.88 134 ARG A CA 1
ATOM 1091 C C . ARG A 1 134 ? 9.296 8.876 -17.176 1.00 91.88 134 ARG A C 1
ATOM 1093 O O . ARG A 1 134 ? 8.821 9.948 -16.800 1.00 91.88 134 ARG A O 1
ATOM 1100 N N . ARG A 1 135 ? 8.532 7.892 -17.655 1.00 93.19 135 ARG A N 1
ATOM 1101 C CA . ARG A 1 135 ? 7.066 7.922 -17.565 1.00 93.19 135 ARG A CA 1
ATOM 1102 C C . ARG A 1 135 ? 6.620 7.847 -16.117 1.00 93.19 135 ARG A C 1
ATOM 1104 O O . ARG A 1 135 ? 5.831 8.689 -15.709 1.00 93.19 135 ARG A O 1
ATOM 1111 N N . THR A 1 136 ? 7.180 6.921 -15.339 1.00 91.25 136 THR A N 1
ATOM 1112 C CA . THR A 1 136 ? 6.892 6.801 -13.911 1.00 91.25 136 THR A CA 1
ATOM 1113 C C . THR A 1 136 ? 7.129 8.129 -13.208 1.00 91.25 136 THR A C 1
ATOM 1115 O O . THR A 1 136 ? 6.174 8.671 -12.673 1.00 91.25 136 THR A O 1
ATOM 1118 N N . ILE A 1 137 ? 8.329 8.716 -13.300 1.00 90.62 137 ILE A N 1
ATOM 1119 C CA . ILE A 1 137 ? 8.666 9.992 -12.639 1.00 90.62 137 ILE A CA 1
ATOM 1120 C C . ILE A 1 137 ? 7.684 11.110 -13.020 1.00 90.62 137 ILE A C 1
ATOM 1122 O O . ILE A 1 137 ? 7.238 11.856 -12.149 1.00 90.62 137 ILE A O 1
ATOM 1126 N N . ARG A 1 138 ? 7.310 11.221 -14.302 1.00 92.31 138 ARG A N 1
ATOM 1127 C CA . ARG A 1 138 ? 6.324 12.218 -14.756 1.00 92.31 138 ARG A CA 1
ATOM 1128 C C . ARG A 1 138 ? 4.968 12.040 -14.077 1.00 92.31 138 ARG A C 1
ATOM 1130 O O . ARG A 1 138 ? 4.391 13.021 -13.612 1.00 92.31 138 ARG A O 1
ATOM 1137 N N . GLU A 1 139 ? 4.481 10.807 -13.991 1.00 89.19 139 GLU A N 1
ATOM 1138 C CA . GLU A 1 139 ? 3.241 10.506 -13.275 1.00 89.19 139 GLU A CA 1
ATOM 1139 C C . GLU A 1 139 ? 3.382 10.781 -11.771 1.00 89.19 139 GLU A C 1
ATOM 1141 O O . GLU A 1 139 ? 2.472 11.354 -11.172 1.00 89.19 139 GLU A O 1
ATOM 1146 N N . GLU A 1 140 ? 4.533 10.469 -11.158 1.00 88.88 140 GLU A N 1
ATOM 1147 C CA . GLU A 1 140 ? 4.741 10.731 -9.728 1.00 88.88 140 GLU A CA 1
ATOM 1148 C C . GLU A 1 140 ? 4.628 12.224 -9.393 1.00 88.88 140 GLU A C 1
ATOM 1150 O O . GLU A 1 140 ? 4.006 12.614 -8.395 1.00 88.88 140 GLU A O 1
ATOM 1155 N N . VAL A 1 141 ? 5.224 13.062 -10.243 1.00 89.75 141 VAL A N 1
ATOM 1156 C CA . VAL A 1 141 ? 5.148 14.521 -10.132 1.00 89.75 141 VAL A CA 1
ATOM 1157 C C . VAL A 1 141 ? 3.711 14.984 -10.343 1.00 89.75 141 VAL A C 1
ATOM 1159 O O . VAL A 1 141 ? 3.193 15.717 -9.504 1.00 89.75 141 VAL A O 1
ATOM 1162 N N . SER A 1 142 ? 3.022 14.490 -11.378 1.00 90.38 142 SER A N 1
ATOM 1163 C CA . SER A 1 142 ? 1.626 14.858 -11.648 1.00 90.38 142 SER A CA 1
ATOM 1164 C C . SER A 1 142 ? 0.694 14.545 -10.473 1.00 90.38 142 SER A C 1
ATOM 1166 O O . SER A 1 142 ? -0.148 15.367 -10.106 1.00 90.38 142 SER A O 1
ATOM 1168 N N . ILE A 1 143 ? 0.841 13.371 -9.854 1.00 84.81 143 ILE A N 1
ATOM 1169 C CA . ILE A 1 143 ? 0.048 12.981 -8.681 1.00 84.81 143 ILE A CA 1
ATOM 1170 C C . ILE A 1 143 ? 0.351 13.913 -7.504 1.00 84.81 143 ILE A C 1
ATOM 1172 O O . ILE A 1 143 ? -0.572 14.407 -6.855 1.00 84.81 143 ILE A O 1
ATOM 1176 N N . SER A 1 144 ? 1.630 14.199 -7.259 1.00 85.75 144 SER A N 1
ATOM 1177 C CA . SER A 1 144 ? 2.054 15.064 -6.154 1.00 85.75 144 SER A CA 1
ATOM 1178 C C . SER A 1 144 ? 1.561 16.508 -6.337 1.00 85.75 144 SER A C 1
ATOM 1180 O O . SER A 1 144 ? 1.082 17.119 -5.385 1.00 85.75 144 SER A O 1
ATOM 1182 N N . GLU A 1 145 ? 1.572 17.033 -7.564 1.00 87.12 145 GLU A N 1
ATOM 1183 C CA . GLU A 1 145 ? 0.997 18.342 -7.899 1.00 87.12 145 GLU A CA 1
ATOM 1184 C C . GLU A 1 145 ? -0.523 18.385 -7.704 1.00 87.12 145 GLU A C 1
ATOM 1186 O O . GLU A 1 145 ? -1.055 19.354 -7.159 1.00 87.12 145 GLU A O 1
ATOM 1191 N N . LYS A 1 146 ? -1.248 17.343 -8.136 1.00 85.31 146 LYS A N 1
ATOM 1192 C CA . LYS A 1 146 ? -2.700 17.240 -7.907 1.00 85.31 146 LYS A CA 1
ATOM 1193 C C . LYS A 1 146 ? -3.021 17.235 -6.412 1.00 85.31 146 LYS A C 1
ATOM 1195 O O . LYS A 1 146 ? -3.960 17.909 -5.999 1.00 85.31 146 LYS A O 1
ATOM 1200 N N . MET A 1 147 ? -2.235 16.519 -5.607 1.00 79.00 147 MET A N 1
ATOM 1201 C CA . MET A 1 147 ? -2.393 16.501 -4.150 1.00 79.00 147 MET A CA 1
ATOM 1202 C C . MET A 1 147 ? -2.106 17.862 -3.521 1.00 79.00 147 MET A C 1
ATOM 1204 O O . MET A 1 147 ? -2.895 18.306 -2.693 1.00 79.00 147 MET A O 1
ATOM 1208 N N . ALA A 1 148 ? -1.051 18.556 -3.953 1.00 81.94 148 ALA A N 1
ATOM 1209 C CA . ALA A 1 148 ? -0.744 19.900 -3.467 1.00 81.94 148 ALA A CA 1
ATOM 1210 C C . ALA A 1 148 ? -1.909 20.878 -3.715 1.00 81.94 148 ALA A C 1
ATOM 1212 O O . ALA A 1 148 ? -2.323 21.587 -2.802 1.00 81.94 148 ALA A O 1
ATOM 1213 N N . LYS A 1 149 ? -2.516 20.840 -4.910 1.00 80.31 149 LYS A N 1
ATOM 1214 C CA . LYS A 1 149 ? -3.700 21.659 -5.243 1.00 80.31 149 LYS A CA 1
ATOM 1215 C C . LYS A 1 149 ? -4.915 21.339 -4.367 1.00 80.31 149 LYS A C 1
ATOM 1217 O O . LYS A 1 149 ? -5.677 22.234 -4.010 1.00 80.31 149 LYS A O 1
ATOM 1222 N N . LEU A 1 150 ? -5.124 20.065 -4.028 1.00 76.31 150 LEU A N 1
ATOM 1223 C CA . LEU A 1 150 ? -6.199 19.661 -3.114 1.00 76.31 150 LEU A CA 1
ATOM 1224 C C . LEU A 1 150 ? -5.931 20.128 -1.677 1.00 76.31 150 LEU A C 1
ATOM 1226 O O . LEU A 1 150 ? -6.867 20.543 -0.994 1.00 76.31 150 LEU A O 1
ATOM 1230 N N . GLN A 1 151 ? -4.676 20.089 -1.225 1.00 71.81 151 GLN A N 1
ATOM 1231 C CA . GLN A 1 151 ? -4.279 20.565 0.102 1.00 71.81 151 GLN A CA 1
ATOM 1232 C C . GLN A 1 151 ? -4.433 22.083 0.238 1.00 71.81 151 GLN A C 1
ATOM 1234 O O . GLN A 1 151 ? -4.978 22.530 1.240 1.00 71.81 151 GLN A O 1
ATOM 1239 N N . GLU A 1 152 ? -4.042 22.855 -0.778 1.00 76.56 152 GLU A N 1
ATOM 1240 C CA . GLU A 1 152 ? -4.270 24.306 -0.850 1.00 76.56 152 GLU A CA 1
ATOM 1241 C C . GLU A 1 152 ? -5.766 24.632 -0.715 1.00 76.56 152 GLU A C 1
ATOM 1243 O O . GLU A 1 152 ? -6.180 25.322 0.213 1.00 76.56 152 GLU A O 1
ATOM 1248 N N . LYS A 1 153 ? -6.606 24.001 -1.548 1.00 73.19 153 LYS A N 1
ATOM 1249 C CA . LYS A 1 153 ? -8.066 24.189 -1.523 1.00 73.19 153 LYS A CA 1
ATOM 1250 C C . LYS A 1 153 ? -8.713 23.805 -0.184 1.00 73.19 153 LYS A C 1
ATOM 1252 O O . LYS A 1 153 ? -9.747 24.360 0.180 1.00 73.19 153 LYS A O 1
ATOM 1257 N N . THR A 1 154 ? -8.144 22.827 0.520 1.00 66.06 154 THR A N 1
ATOM 1258 C CA . THR A 1 154 ? -8.645 22.361 1.821 1.00 66.06 154 THR A CA 1
ATOM 1259 C C . THR A 1 154 ? -8.184 23.263 2.963 1.00 66.06 154 THR A C 1
ATOM 1261 O O . THR A 1 154 ? -8.963 23.523 3.872 1.00 66.06 154 THR A O 1
ATOM 1264 N N . GLY A 1 155 ? -6.949 23.770 2.910 1.00 62.22 155 GLY A N 1
ATOM 1265 C CA . GLY A 1 155 ? -6.416 24.715 3.895 1.00 62.22 155 GLY A CA 1
ATOM 1266 C C . GLY A 1 155 ? -7.159 26.054 3.914 1.00 62.22 155 GLY A C 1
ATOM 1267 O O . GLY A 1 155 ? -7.264 26.674 4.970 1.00 62.22 155 GLY A O 1
ATOM 1268 N N . ASP A 1 156 ? -7.742 26.450 2.781 1.00 65.69 156 ASP A N 1
ATOM 1269 C CA . ASP A 1 156 ? -8.575 27.652 2.657 1.00 65.69 156 ASP A CA 1
ATOM 1270 C C . ASP A 1 156 ? -10.009 27.479 3.205 1.00 65.69 156 ASP A C 1
ATOM 1272 O O . ASP A 1 156 ? -10.753 28.455 3.337 1.00 65.69 156 ASP A O 1
ATOM 1276 N N . GLN A 1 157 ? -10.430 26.251 3.531 1.00 57.84 157 GLN A N 1
ATOM 1277 C CA . GLN A 1 157 ? -11.765 25.937 4.048 1.00 57.84 157 GLN A CA 1
ATOM 1278 C C . GLN A 1 157 ? -11.696 25.624 5.555 1.00 57.84 157 GLN A C 1
ATOM 1280 O O . GLN A 1 157 ? -10.862 24.826 5.983 1.00 57.84 157 GLN A O 1
ATOM 1285 N N . PRO A 1 158 ? -12.586 26.178 6.402 1.00 53.22 158 PRO A N 1
ATOM 1286 C CA . PRO A 1 158 ? -12.652 25.766 7.801 1.00 53.22 158 PRO A CA 1
ATOM 1287 C C . PRO A 1 158 ? -13.004 24.269 7.897 1.00 53.22 158 PRO A C 1
ATOM 1289 O O . PRO A 1 158 ? -13.989 23.818 7.312 1.00 53.22 158 PRO A O 1
ATOM 1292 N N . PHE A 1 159 ? -12.207 23.515 8.667 1.00 53.28 159 PHE A N 1
ATOM 1293 C CA . PHE A 1 159 ? -12.184 22.041 8.798 1.00 53.28 159 PHE A CA 1
ATOM 1294 C C . PHE A 1 159 ? -13.523 21.335 9.104 1.00 53.28 159 PHE A C 1
ATOM 1296 O O . PHE A 1 159 ? -13.584 20.109 9.089 1.00 53.28 159 PHE A O 1
ATOM 1303 N N . VAL A 1 160 ? -14.598 22.075 9.376 1.00 50.59 160 VAL A N 1
ATOM 1304 C CA . VAL A 1 160 ? -15.900 21.536 9.793 1.00 50.59 160 VAL A CA 1
ATOM 1305 C C . VAL A 1 160 ? -16.647 20.834 8.644 1.00 50.59 160 VAL A C 1
ATOM 1307 O O . VAL A 1 160 ? -17.419 19.921 8.904 1.00 50.59 160 VAL A O 1
ATOM 1310 N N . ASN A 1 161 ? -16.373 21.169 7.377 1.00 50.84 161 ASN A N 1
ATOM 1311 C CA . ASN A 1 161 ? -17.135 20.635 6.232 1.00 50.84 161 ASN A CA 1
ATOM 1312 C C . ASN A 1 161 ? -16.595 19.332 5.613 1.00 50.84 161 ASN A C 1
ATOM 1314 O O . ASN A 1 161 ? -17.271 18.730 4.785 1.00 50.84 161 ASN A O 1
ATOM 1318 N N . LEU A 1 162 ? -15.396 18.860 5.971 1.00 49.34 162 LEU A N 1
ATOM 1319 C CA . LEU A 1 162 ? -14.794 17.696 5.292 1.00 49.34 162 LEU A CA 1
ATOM 1320 C C . LEU A 1 162 ? -15.444 16.357 5.670 1.00 49.34 162 LEU A C 1
ATOM 1322 O O . LEU A 1 162 ? -15.335 15.404 4.906 1.00 49.34 162 LEU A O 1
ATOM 1326 N N . ALA A 1 163 ? -16.140 16.292 6.809 1.00 49.00 163 ALA A N 1
ATOM 1327 C CA . ALA A 1 163 ? -16.886 15.105 7.226 1.00 49.00 163 ALA A CA 1
ATOM 1328 C C . ALA A 1 163 ? -18.264 14.985 6.543 1.00 49.00 163 ALA A C 1
ATOM 1330 O O . ALA A 1 163 ? -18.803 13.887 6.448 1.00 49.00 163 ALA A O 1
ATOM 1331 N N . GLU A 1 164 ? -18.840 16.088 6.051 1.00 46.94 164 GLU A N 1
ATOM 1332 C CA . GLU A 1 164 ? -20.201 16.089 5.487 1.00 46.94 164 GLU A CA 1
ATOM 1333 C C . GLU A 1 164 ? -20.234 15.754 3.985 1.00 46.94 164 GLU A C 1
ATOM 1335 O O . GLU A 1 164 ? -21.245 15.256 3.481 1.00 46.94 164 GLU A O 1
ATOM 1340 N N . ILE A 1 165 ? -19.119 15.935 3.267 1.00 48.78 165 ILE A N 1
ATOM 1341 C CA . ILE A 1 165 ? -19.061 15.741 1.805 1.00 48.78 165 ILE A CA 1
ATOM 1342 C C . ILE A 1 165 ? -19.153 14.253 1.403 1.00 48.78 165 ILE A C 1
ATOM 1344 O O . ILE A 1 165 ? -19.532 13.952 0.273 1.00 48.78 165 ILE A O 1
ATOM 1348 N N . GLU A 1 166 ? -18.924 13.302 2.316 1.00 49.59 166 GLU A N 1
ATOM 1349 C CA . GLU A 1 166 ? -19.133 11.871 2.027 1.00 49.59 166 GLU A CA 1
ATOM 1350 C C . GLU A 1 166 ? -20.612 11.439 2.043 1.00 49.59 166 GLU A C 1
ATOM 1352 O O . GLU A 1 166 ? -20.927 10.348 1.574 1.00 49.59 166 GLU A O 1
ATOM 1357 N N . THR A 1 167 ? -21.549 12.284 2.498 1.00 43.12 167 THR A N 1
ATOM 1358 C CA . THR A 1 167 ? -22.975 11.897 2.597 1.00 43.12 167 THR A CA 1
ATOM 1359 C C . THR A 1 167 ? -23.873 12.411 1.470 1.00 43.12 167 THR A C 1
ATOM 1361 O O . THR A 1 167 ? -25.055 12.080 1.437 1.00 43.12 167 THR A O 1
ATOM 1364 N N . THR A 1 168 ? -23.347 13.171 0.505 1.00 38.22 168 THR A N 1
ATOM 1365 C CA . THR A 1 168 ? -24.171 13.774 -0.563 1.00 38.22 168 THR A CA 1
ATOM 1366 C C . THR A 1 168 ? -23.640 13.479 -1.964 1.00 38.22 168 THR A C 1
ATOM 1368 O O . THR A 1 168 ? -23.518 14.357 -2.810 1.00 38.22 168 THR A O 1
ATOM 1371 N N . THR A 1 169 ? -23.353 12.209 -2.247 1.00 42.72 169 THR A N 1
ATOM 1372 C CA . THR A 1 169 ? -23.304 11.723 -3.639 1.00 42.72 169 THR A CA 1
ATOM 1373 C C . THR A 1 169 ? -24.173 10.488 -3.836 1.00 42.72 169 THR A C 1
ATOM 1375 O O . THR A 1 169 ? -23.804 9.575 -4.549 1.00 42.72 169 THR A O 1
ATOM 1378 N N . ASP A 1 170 ? -25.359 10.486 -3.230 1.00 46.62 170 ASP A N 1
ATOM 1379 C CA . ASP A 1 170 ? -26.490 9.693 -3.707 1.00 46.62 170 ASP A CA 1
ATOM 1380 C C . ASP A 1 170 ? -27.768 10.482 -3.434 1.00 46.62 170 ASP A C 1
ATOM 1382 O O . ASP A 1 170 ? -28.302 10.479 -2.328 1.00 46.62 170 ASP A O 1
ATOM 1386 N N . THR A 1 171 ? -28.194 11.259 -4.431 1.00 40.75 171 THR A N 1
ATOM 1387 C CA . THR A 1 171 ? -29.590 11.601 -4.762 1.00 40.75 171 THR A CA 1
ATOM 1388 C C . THR A 1 171 ? -29.577 12.705 -5.820 1.00 40.75 171 THR A C 1
ATOM 1390 O O . THR A 1 171 ? -29.282 13.860 -5.536 1.00 40.75 171 THR A O 1
ATOM 1393 N N . VAL A 1 172 ? -29.882 12.347 -7.067 1.00 39.38 172 VAL A N 1
ATOM 1394 C CA . VAL A 1 172 ? -31.074 12.804 -7.808 1.00 39.38 172 VAL A CA 1
ATOM 1395 C C . VAL A 1 172 ? -30.904 12.459 -9.299 1.00 39.38 172 VAL A C 1
ATOM 1397 O O . VAL A 1 172 ? -30.036 13.007 -9.972 1.00 39.38 172 VAL A O 1
ATOM 1400 N N . SER A 1 173 ? -31.863 11.637 -9.752 1.00 36.38 173 SER A N 1
ATOM 1401 C CA . SER A 1 173 ? -32.338 11.319 -11.118 1.00 36.38 173 SER A CA 1
ATOM 1402 C C . SER A 1 173 ? -31.452 10.496 -12.048 1.00 36.38 173 SER A C 1
ATOM 1404 O O . SER A 1 173 ? -30.490 11.043 -12.622 1.00 36.38 173 SER A O 1
#

InterPro domains:
  IPR025422 Transcription factor TGA like domain [PF14144] (18-94)
  IPR025422 Transcription factor TGA like domain [PS51806] (1-173)
  IPR051886 Seed Development and Stress Response Regulator [PTHR46354] (4-166)

Sequence (173 aa):
MSGFKAFFNQWIQEQGLQLQELKAAESDPEAQHQLAPLILRVIHHYENYYKAKADATKEDVLRMYSPSWTSTLENSFMWIAGWRPSTIFHLVYTKIAGIQAEQELDDFLDEKGNEEKLTSLSPAQLMQLDELQRRTIREEVSISEKMAKLQEKTGDQPFVNLAEIETTTDTVS

Nearest PDB structures (foldseek):
  7tae-assembly1_A-2  TM=5.393E-01  e=2.969E-04  Arabidopsis thaliana
  8to0-assembly1_AG  TM=3.195E-01  e=6.312E+00  Mus musculus